Protein AF-A6RFY0-F1 (afdb_monomer)

Mean predicted aligned error: 12.6 Å

Secondary structure (DSSP, 8-state):
--SHHHHHHHHHHHHHHS------PPPHHHHHHHHHHHHHHHHHHHHHHHHHHHHHHHT--EE-TT--EE-HHHHHHHHHHHHHHTS-TT-HHHHHHH-

Sequence (99 aa):
MNVNKKIGRFKQWAGERMGSESKTALSDDFKALEVEMNLRHEGMEKLQKSMTTYVKALSKRNEGDDKEKTLPIAYMGSTMVNHGEDFENASEFGQCLIS

Nearest PDB structures (foldseek):
  9g2r-assembly1_A  TM=4.075E-01  e=3.829E-01  Homo sapiens
  2d4c-assembly2_C  TM=4.116E-01  e=4.186E+00  Homo sapiens

Foldseek 3Di:
DPPVVVVVVVVVCCDVVVDPPPPPDDPVVVVVVVVVVVVVVVVVVVVVVVVVVVVCVQPFFDQDPVRDGDRPVVVQLVVLQVVLVVDDPPDPSSVVSND

Radius of gyration: 37.4 Å; Cα contacts (8 Å, |Δi|>4): 41; chains: 1; bounding box: 74×24×98 Å

pLDDT: mean 86.0, std 14.55, range [53.47, 98.62]

Structure (mmCIF, N/CA/C/O backbone):
data_AF-A6RFY0-F1
#
_entry.id   AF-A6RFY0-F1
#
loop_
_atom_site.group_PDB
_atom_site.id
_atom_site.type_symbol
_atom_site.label_atom_id
_atom_site.label_alt_id
_atom_site.label_comp_id
_atom_site.label_asym_id
_atom_site.label_entity_id
_atom_site.label_seq_id
_atom_site.pdbx_PDB_ins_code
_atom_site.Cartn_x
_atom_site.Cartn_y
_atom_site.Cartn_z
_atom_site.occupancy
_atom_site.B_iso_or_equiv
_atom_site.auth_seq_id
_atom_site.auth_comp_id
_atom_site.auth_asym_id
_atom_site.auth_atom_id
_atom_site.pdbx_PDB_model_num
ATOM 1 N N . MET A 1 1 ? 48.406 9.617 -71.718 1.00 55.22 1 MET A N 1
ATOM 2 C CA . MET A 1 1 ? 47.599 8.505 -71.158 1.00 55.22 1 MET A CA 1
ATOM 3 C C . MET A 1 1 ? 48.210 7.942 -69.855 1.00 55.22 1 MET A C 1
ATOM 5 O O . MET A 1 1 ? 48.431 6.746 -69.755 1.00 55.22 1 MET A O 1
ATOM 9 N N . ASN A 1 2 ? 48.503 8.781 -68.842 1.00 59.09 2 ASN A N 1
ATOM 10 C CA . ASN A 1 2 ? 49.233 8.338 -67.628 1.00 59.09 2 ASN A CA 1
ATOM 11 C C . ASN A 1 2 ? 48.679 8.890 -66.290 1.00 59.09 2 ASN A C 1
ATOM 13 O O . ASN A 1 2 ? 49.088 8.451 -65.220 1.00 59.09 2 ASN A O 1
ATOM 17 N N . VAL A 1 3 ? 47.722 9.828 -66.334 1.00 59.69 3 VAL A N 1
ATOM 18 C CA . VAL A 1 3 ? 47.142 10.473 -65.136 1.00 59.69 3 VAL A CA 1
ATOM 19 C C . VAL A 1 3 ? 45.914 9.704 -64.623 1.00 59.69 3 VAL A C 1
ATOM 21 O O . VAL A 1 3 ? 45.820 9.428 -63.430 1.00 59.69 3 VAL A O 1
ATOM 24 N N . ASN A 1 4 ? 45.052 9.203 -65.522 1.00 59.50 4 ASN A N 1
ATOM 25 C CA . ASN A 1 4 ? 43.886 8.379 -65.154 1.00 59.50 4 ASN A CA 1
ATOM 26 C C . ASN A 1 4 ? 44.252 7.091 -64.401 1.00 59.50 4 ASN A C 1
ATOM 28 O O . ASN A 1 4 ? 43.520 6.664 -63.511 1.00 59.50 4 ASN A O 1
ATOM 32 N N . LYS A 1 5 ? 45.405 6.482 -64.709 1.00 63.31 5 LYS A N 1
ATOM 33 C CA . LYS A 1 5 ? 45.849 5.233 -64.068 1.00 63.31 5 LYS A CA 1
ATOM 34 C C . LYS A 1 5 ? 46.286 5.451 -62.613 1.00 63.31 5 LYS A C 1
ATOM 36 O O . LYS A 1 5 ? 46.103 4.566 -61.781 1.00 63.31 5 LYS A O 1
ATOM 41 N N . LYS A 1 6 ? 46.823 6.638 -62.293 1.00 64.69 6 LYS A N 1
ATOM 42 C CA . LYS A 1 6 ? 47.212 7.019 -60.924 1.00 64.69 6 LYS A CA 1
ATOM 43 C C . LYS A 1 6 ? 45.992 7.337 -60.055 1.00 64.69 6 LYS A C 1
ATOM 45 O O . LYS A 1 6 ? 45.940 6.884 -58.918 1.00 64.69 6 LYS A O 1
ATOM 50 N N . ILE A 1 7 ? 44.987 8.019 -60.611 1.00 71.38 7 ILE A N 1
ATOM 51 C CA . ILE A 1 7 ? 43.715 8.300 -59.920 1.00 71.38 7 ILE A CA 1
ATOM 52 C C . ILE A 1 7 ? 42.949 6.999 -59.636 1.00 71.38 7 ILE A C 1
ATOM 54 O O . ILE A 1 7 ? 42.449 6.812 -58.530 1.00 71.38 7 ILE A O 1
ATOM 58 N N . GLY A 1 8 ? 42.921 6.062 -60.590 1.00 72.00 8 GLY A N 1
ATOM 59 C CA . GLY A 1 8 ? 42.305 4.745 -60.392 1.00 72.00 8 GLY A CA 1
ATOM 60 C C . GLY A 1 8 ? 42.957 3.938 -59.265 1.00 72.00 8 GLY A C 1
ATOM 61 O O . GLY A 1 8 ? 42.253 3.382 -58.429 1.00 72.00 8 GLY A O 1
ATOM 62 N N . ARG A 1 9 ? 44.295 3.945 -59.179 1.00 74.62 9 ARG A N 1
ATOM 63 C CA . ARG A 1 9 ? 45.031 3.284 -58.087 1.00 74.62 9 ARG A CA 1
ATOM 64 C C . ARG A 1 9 ? 44.817 3.945 -56.729 1.00 74.62 9 ARG A C 1
ATOM 66 O O . ARG A 1 9 ? 44.749 3.240 -55.734 1.00 74.62 9 ARG A O 1
ATOM 73 N N . PHE A 1 10 ? 44.684 5.270 -56.678 1.00 70.00 10 PHE A N 1
ATOM 74 C CA . PHE A 1 10 ? 44.358 5.971 -55.434 1.00 70.00 10 PHE A CA 1
ATOM 75 C C . PHE A 1 10 ? 42.925 5.679 -54.976 1.00 70.00 10 PHE A C 1
ATOM 77 O O . PHE A 1 10 ? 42.695 5.456 -53.795 1.00 70.00 10 PHE A O 1
ATOM 84 N N . LYS A 1 11 ? 41.970 5.598 -55.913 1.00 70.81 11 LYS A N 1
ATOM 85 C CA . LYS A 1 11 ? 40.586 5.196 -55.626 1.00 70.81 11 LYS A CA 1
ATOM 86 C C . LYS A 1 11 ? 40.502 3.746 -55.136 1.00 70.81 11 LYS A C 1
ATOM 88 O O . LYS A 1 11 ? 39.759 3.468 -54.204 1.00 70.81 11 LYS A O 1
ATOM 93 N N . GLN A 1 12 ? 41.289 2.850 -55.730 1.00 72.69 12 GLN A N 1
ATOM 94 C CA . GLN A 1 12 ? 41.402 1.461 -55.291 1.00 72.69 12 GLN A CA 1
ATOM 95 C C . GLN A 1 12 ? 42.056 1.363 -53.904 1.00 72.69 12 GLN A C 1
ATOM 97 O O . GLN A 1 12 ? 41.496 0.733 -53.022 1.00 72.69 12 GLN A O 1
ATOM 102 N N . TRP A 1 13 ? 43.159 2.079 -53.661 1.00 71.56 13 TRP A N 1
ATOM 103 C CA . TRP A 1 13 ? 43.802 2.141 -52.344 1.00 71.56 13 TRP A CA 1
ATOM 104 C C . TRP A 1 13 ? 42.885 2.738 -51.268 1.00 71.56 13 TRP A C 1
ATOM 106 O O . TRP A 1 13 ? 42.856 2.243 -50.147 1.00 71.56 13 TRP A O 1
ATOM 116 N N . ALA A 1 14 ? 42.104 3.768 -51.604 1.00 66.62 14 ALA A N 1
ATOM 117 C CA . ALA A 1 14 ? 41.114 4.343 -50.701 1.00 66.62 14 ALA A CA 1
ATOM 118 C C . ALA A 1 14 ? 39.983 3.349 -50.394 1.00 66.62 14 ALA A C 1
ATOM 120 O O . ALA A 1 14 ? 39.604 3.234 -49.238 1.00 66.62 14 ALA A O 1
ATOM 121 N N . GLY A 1 15 ? 39.490 2.600 -51.386 1.00 64.75 15 GLY A N 1
ATOM 122 C CA . GLY A 1 15 ? 38.455 1.577 -51.184 1.00 64.75 15 GLY A CA 1
ATOM 123 C C . GLY A 1 15 ? 38.944 0.299 -50.487 1.00 64.75 15 GLY A C 1
ATOM 124 O O . GLY A 1 15 ? 38.164 -0.355 -49.809 1.00 64.75 15 GLY A O 1
ATOM 125 N N . GLU A 1 16 ? 40.224 -0.053 -50.623 1.00 65.00 16 GLU A N 1
ATOM 126 C CA . GLU A 1 16 ? 40.822 -1.236 -49.985 1.00 65.00 16 GLU A CA 1
ATOM 127 C C . GLU A 1 16 ? 41.344 -0.939 -48.569 1.00 65.00 16 GLU A C 1
ATOM 129 O O . GLU A 1 16 ? 41.298 -1.808 -47.702 1.00 65.00 16 GLU A O 1
ATOM 134 N N . ARG A 1 17 ? 41.819 0.289 -48.300 1.00 62.28 17 ARG A N 1
ATOM 135 C CA . ARG A 1 17 ? 42.283 0.717 -46.966 1.00 62.28 17 ARG A CA 1
ATOM 136 C C . ARG A 1 17 ? 41.146 1.223 -46.083 1.00 62.28 17 ARG A C 1
ATOM 138 O O . ARG A 1 17 ? 41.195 1.047 -44.871 1.00 62.28 17 ARG A O 1
ATOM 145 N N . MET A 1 18 ? 40.119 1.820 -46.684 1.00 56.47 18 MET A N 1
ATOM 146 C CA . MET A 1 18 ? 38.816 2.047 -46.060 1.00 56.47 18 MET A CA 1
ATOM 147 C C . MET A 1 18 ? 37.982 0.792 -46.317 1.00 56.47 18 MET A C 1
ATOM 149 O O . MET A 1 18 ? 36.999 0.820 -47.053 1.00 56.47 18 MET A O 1
ATOM 153 N N . GLY A 1 19 ? 38.491 -0.334 -45.809 1.00 53.47 19 GLY A N 1
ATOM 154 C CA . GLY A 1 19 ? 37.929 -1.647 -46.052 1.00 53.47 19 GLY A CA 1
ATOM 155 C C . GLY A 1 19 ? 36.429 -1.626 -45.813 1.00 53.47 19 GLY A C 1
ATOM 156 O O . GLY A 1 19 ? 35.930 -0.967 -44.897 1.00 53.47 19 GLY A O 1
ATOM 157 N N . SER A 1 20 ? 35.707 -2.363 -46.646 1.00 56.16 20 SER A N 1
ATOM 158 C CA . SER A 1 20 ? 34.329 -2.748 -46.389 1.00 56.16 20 SER A CA 1
ATOM 159 C C . SER A 1 20 ? 34.279 -3.700 -45.187 1.00 56.16 20 SER A C 1
ATOM 161 O O . SER A 1 20 ? 33.813 -4.832 -45.308 1.00 56.16 20 SER A O 1
ATOM 163 N N . GLU A 1 21 ? 34.797 -3.280 -44.033 1.00 54.94 21 GLU A N 1
ATOM 164 C CA . GLU A 1 21 ? 34.418 -3.870 -42.766 1.00 54.94 21 GLU A CA 1
ATOM 165 C C . GLU A 1 21 ? 32.927 -3.594 -42.642 1.00 54.94 21 GLU A C 1
ATOM 167 O O . GLU A 1 21 ? 32.478 -2.515 -42.246 1.00 54.94 21 GLU A O 1
ATOM 172 N N . SER A 1 22 ? 32.141 -4.579 -43.075 1.00 54.56 22 SER A N 1
ATOM 173 C CA . SER A 1 22 ? 30.789 -4.762 -42.596 1.00 54.56 22 SER A CA 1
ATOM 174 C C . SER A 1 22 ? 30.903 -4.689 -41.085 1.00 54.56 22 SER A C 1
ATOM 176 O O . SER A 1 22 ? 31.433 -5.616 -40.470 1.00 54.56 22 SER A O 1
ATOM 178 N N . LYS A 1 23 ? 30.520 -3.543 -40.511 1.00 58.25 23 LYS A N 1
ATOM 179 C CA . LYS A 1 23 ? 30.508 -3.345 -39.066 1.00 58.25 23 LYS A CA 1
ATOM 180 C C . LYS A 1 23 ? 29.904 -4.602 -38.466 1.00 58.25 23 LYS A C 1
ATOM 182 O O . LYS A 1 23 ? 28.800 -4.975 -38.862 1.00 58.25 23 LYS A O 1
ATOM 187 N N . THR A 1 24 ? 30.638 -5.269 -37.585 1.00 61.34 24 THR A N 1
ATOM 188 C CA . THR A 1 24 ? 30.151 -6.436 -36.857 1.00 61.34 24 THR A CA 1
ATOM 189 C C . THR A 1 24 ? 28.938 -5.968 -36.062 1.00 61.34 24 THR A C 1
ATOM 191 O O . THR A 1 24 ? 29.063 -5.319 -35.027 1.00 61.34 24 THR A O 1
ATOM 194 N N . ALA A 1 25 ? 27.753 -6.165 -36.630 1.00 65.75 25 ALA A N 1
ATOM 195 C CA . ALA A 1 25 ? 26.504 -5.769 -36.019 1.00 65.75 25 ALA A CA 1
ATOM 196 C C . ALA A 1 25 ? 26.064 -6.902 -35.098 1.00 65.75 25 ALA A C 1
ATOM 198 O O . ALA A 1 25 ? 26.146 -8.076 -35.459 1.00 65.75 25 ALA A O 1
ATOM 199 N N . LEU A 1 26 ? 25.598 -6.541 -33.907 1.00 72.75 26 LEU A N 1
ATOM 200 C CA . LEU A 1 26 ? 24.903 -7.477 -33.033 1.00 72.75 26 LEU A CA 1
ATOM 201 C C . LEU A 1 26 ? 23.688 -8.037 -33.783 1.00 72.75 26 LEU A C 1
ATOM 203 O O . LEU A 1 26 ? 23.046 -7.298 -34.544 1.00 72.75 26 LEU A O 1
ATOM 207 N N . SER A 1 27 ? 23.389 -9.323 -33.579 1.00 85.19 27 SER A N 1
ATOM 208 C CA . SER A 1 27 ? 22.181 -9.925 -34.143 1.00 85.19 27 SER A CA 1
ATOM 209 C C . SER A 1 27 ? 20.953 -9.159 -33.657 1.00 85.19 27 SER A C 1
ATOM 211 O O . SER A 1 27 ? 20.955 -8.573 -32.570 1.00 85.19 27 SER A O 1
ATOM 213 N N . ASP A 1 28 ? 19.894 -9.147 -34.459 1.00 88.25 28 ASP A N 1
ATOM 214 C CA . ASP A 1 28 ? 18.661 -8.471 -34.058 1.00 88.25 28 ASP A CA 1
ATOM 215 C C . ASP A 1 28 ? 18.057 -9.103 -32.794 1.00 88.25 28 ASP A C 1
ATOM 217 O O . ASP A 1 28 ? 17.525 -8.380 -31.954 1.00 88.25 28 ASP A O 1
ATOM 221 N N . ASP A 1 29 ? 18.279 -10.404 -32.580 1.00 87.00 29 ASP A N 1
ATOM 222 C CA . ASP A 1 29 ? 17.936 -11.103 -31.335 1.00 87.00 29 ASP A CA 1
ATOM 223 C C . ASP A 1 29 ? 18.657 -10.512 -30.118 1.00 87.00 29 ASP A C 1
ATOM 225 O O . ASP A 1 29 ? 18.044 -10.295 -29.073 1.00 87.00 29 ASP A O 1
ATOM 229 N N . PHE A 1 30 ? 19.953 -10.204 -30.236 1.00 92.31 30 PHE A N 1
ATOM 230 C CA . PHE A 1 30 ? 20.701 -9.599 -29.135 1.00 92.31 30 PHE A CA 1
ATOM 231 C C . PHE A 1 30 ? 20.190 -8.189 -28.825 1.00 92.31 30 PHE A C 1
ATOM 233 O O . PHE A 1 30 ? 20.029 -7.839 -27.659 1.00 92.31 30 PHE A O 1
ATOM 240 N N . LYS A 1 31 ? 19.881 -7.390 -29.854 1.00 92.38 31 LYS A N 1
ATOM 241 C CA . LYS A 1 31 ? 19.298 -6.052 -29.660 1.00 92.38 31 LYS A CA 1
ATOM 242 C C . LYS A 1 31 ? 17.923 -6.131 -28.997 1.00 92.38 31 LYS A C 1
ATOM 244 O O . LYS A 1 31 ? 17.618 -5.317 -28.131 1.00 92.38 31 LYS A O 1
ATOM 249 N N . ALA A 1 32 ? 17.100 -7.107 -29.380 1.00 93.75 32 ALA A N 1
ATOM 250 C CA . ALA A 1 32 ? 15.799 -7.330 -28.757 1.00 93.75 32 ALA A CA 1
ATOM 251 C C . ALA A 1 32 ? 15.949 -7.687 -27.270 1.00 93.75 32 ALA A C 1
ATOM 253 O O . ALA A 1 32 ? 15.276 -7.093 -26.428 1.00 93.75 32 ALA A O 1
ATOM 254 N N . LEU A 1 33 ? 16.888 -8.581 -26.941 1.00 96.38 33 LEU A N 1
ATOM 255 C CA . LEU A 1 33 ? 17.210 -8.935 -25.558 1.00 96.38 33 LEU A CA 1
ATOM 256 C C . LEU A 1 33 ? 17.738 -7.740 -24.757 1.00 96.38 33 LEU A C 1
ATOM 258 O O . LEU A 1 33 ? 17.351 -7.558 -23.605 1.00 96.38 33 LEU A O 1
ATOM 262 N N . GLU A 1 34 ? 18.588 -6.904 -25.353 1.00 95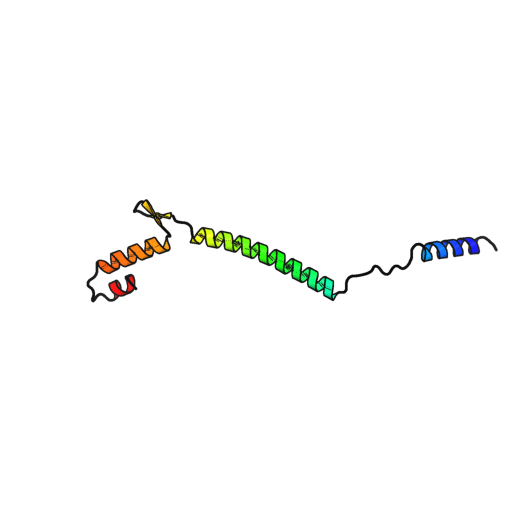.56 34 GLU A N 1
ATOM 263 C CA . GLU A 1 34 ? 19.102 -5.689 -24.716 1.00 95.56 34 GLU A CA 1
ATOM 264 C C . GLU A 1 34 ? 17.968 -4.707 -24.380 1.00 95.56 34 GLU A C 1
ATOM 266 O O . GLU A 1 34 ? 17.884 -4.206 -23.257 1.00 95.56 34 GLU A O 1
ATOM 271 N N . VAL A 1 35 ? 17.039 -4.486 -25.317 1.00 96.88 35 VAL A N 1
ATOM 272 C CA . VAL A 1 35 ? 15.846 -3.654 -25.092 1.00 96.88 35 VAL A CA 1
ATOM 273 C C . VAL A 1 35 ? 14.980 -4.222 -23.966 1.00 96.88 35 VAL A C 1
ATOM 275 O O . VAL A 1 35 ? 14.546 -3.482 -23.082 1.00 96.88 35 VAL A O 1
ATOM 278 N N . GLU A 1 36 ? 14.749 -5.533 -23.963 1.00 97.62 36 GLU A N 1
ATOM 279 C CA . GLU A 1 36 ? 13.941 -6.198 -22.942 1.00 97.62 36 GLU A CA 1
ATOM 280 C C . GLU A 1 36 ? 14.594 -6.129 -21.552 1.00 97.62 36 GLU A C 1
ATOM 282 O O . GLU A 1 36 ? 13.916 -5.897 -20.548 1.00 97.62 36 GLU A O 1
ATOM 287 N N . MET A 1 37 ? 15.919 -6.286 -21.484 1.00 98.19 37 MET A N 1
ATOM 288 C CA . MET A 1 37 ? 16.697 -6.146 -20.253 1.00 98.19 37 MET A CA 1
ATOM 289 C C . MET A 1 37 ? 16.608 -4.733 -19.683 1.00 98.19 37 MET A C 1
ATOM 291 O O . MET A 1 37 ? 16.367 -4.579 -18.483 1.00 98.19 37 MET A O 1
ATOM 295 N N . ASN A 1 38 ? 16.733 -3.711 -20.531 1.00 97.94 38 ASN A N 1
ATOM 296 C CA . ASN A 1 38 ? 16.583 -2.318 -20.116 1.00 97.94 38 ASN A CA 1
ATOM 297 C C . ASN A 1 38 ? 15.167 -2.045 -19.592 1.00 97.94 38 ASN A C 1
ATOM 299 O O . ASN A 1 38 ? 15.008 -1.496 -18.501 1.00 97.94 38 ASN A O 1
ATOM 303 N N . LEU A 1 39 ? 14.135 -2.525 -20.297 1.00 98.38 39 LEU A N 1
ATOM 304 C CA . LEU A 1 39 ? 12.744 -2.401 -19.858 1.00 98.38 39 LEU A CA 1
ATOM 305 C C . LEU A 1 39 ? 12.514 -3.056 -18.487 1.00 98.38 39 LEU A C 1
ATOM 307 O O . LEU A 1 39 ? 11.878 -2.464 -17.611 1.00 98.38 39 LEU A O 1
ATOM 311 N N . ARG A 1 40 ? 13.042 -4.271 -18.280 1.00 98.44 40 ARG A N 1
ATOM 312 C CA . ARG A 1 40 ? 12.954 -4.960 -16.985 1.00 98.44 40 ARG A CA 1
ATOM 313 C C . ARG A 1 40 ? 13.657 -4.192 -15.883 1.00 98.44 40 ARG A C 1
ATOM 315 O O . ARG A 1 40 ? 13.098 -4.070 -14.797 1.00 98.44 40 ARG A O 1
ATOM 322 N N . HIS A 1 41 ? 14.859 -3.692 -16.148 1.00 98.44 41 HIS A N 1
ATOM 323 C CA . HIS A 1 41 ? 15.633 -2.955 -15.162 1.00 98.44 41 HIS A CA 1
ATOM 324 C C . HIS A 1 41 ? 14.892 -1.691 -14.710 1.00 98.44 41 HIS A C 1
ATOM 326 O O . HIS A 1 41 ? 14.636 -1.517 -13.518 1.00 98.44 41 HIS A O 1
ATOM 332 N N . GLU A 1 42 ? 14.439 -0.870 -15.658 1.00 98.38 42 GLU A N 1
ATOM 333 C CA . GLU A 1 42 ? 13.680 0.345 -15.354 1.00 98.38 42 GLU A CA 1
ATOM 334 C C . GLU A 1 42 ? 12.358 0.051 -14.633 1.00 98.38 42 GLU A C 1
ATOM 336 O O . GLU A 1 42 ? 11.979 0.758 -13.693 1.00 98.38 42 GLU A O 1
ATOM 341 N N . GLY A 1 43 ? 11.641 -0.992 -15.063 1.00 98.56 43 GLY A N 1
ATOM 342 C CA . GLY A 1 43 ? 10.405 -1.431 -14.421 1.00 98.56 43 GLY A CA 1
ATOM 343 C C . GLY A 1 43 ? 10.637 -1.870 -12.975 1.00 98.56 43 GLY A C 1
ATOM 344 O O . GLY A 1 43 ? 9.926 -1.429 -12.072 1.00 98.56 43 GLY A O 1
ATOM 345 N N . MET A 1 44 ? 11.672 -2.678 -12.740 1.00 98.62 44 MET A N 1
ATOM 346 C CA . MET A 1 44 ? 12.059 -3.153 -11.410 1.00 98.62 44 MET A CA 1
ATOM 347 C C . MET A 1 44 ? 12.435 -2.003 -10.475 1.00 98.62 44 MET A C 1
ATOM 349 O O . MET A 1 44 ? 11.989 -1.987 -9.329 1.00 98.62 44 MET A O 1
ATOM 353 N N . GLU A 1 45 ? 13.192 -1.009 -10.948 1.00 98.56 45 GLU A N 1
ATOM 354 C CA . GLU A 1 45 ? 13.513 0.161 -10.127 1.00 98.56 45 GLU A CA 1
ATOM 355 C C . GLU A 1 45 ? 12.264 0.938 -9.706 1.00 98.56 45 GLU A C 1
ATOM 357 O O . GLU A 1 45 ? 12.141 1.348 -8.549 1.00 98.56 45 GLU A O 1
ATOM 362 N N . LYS A 1 46 ? 11.326 1.153 -10.636 1.00 98.50 46 LYS A N 1
ATOM 363 C CA . LYS A 1 46 ? 10.069 1.858 -10.346 1.00 98.50 46 LYS A CA 1
ATOM 364 C C . LYS A 1 46 ? 9.238 1.085 -9.323 1.00 98.50 46 LYS A C 1
ATOM 366 O O . LYS A 1 46 ? 8.775 1.691 -8.357 1.00 98.50 46 LYS A O 1
ATOM 371 N N . LEU A 1 47 ? 9.123 -0.236 -9.487 1.00 98.62 47 LEU A N 1
ATOM 372 C CA . LEU A 1 47 ? 8.422 -1.114 -8.546 1.00 98.62 47 LEU A CA 1
ATOM 373 C C . LEU A 1 47 ? 9.059 -1.092 -7.155 1.0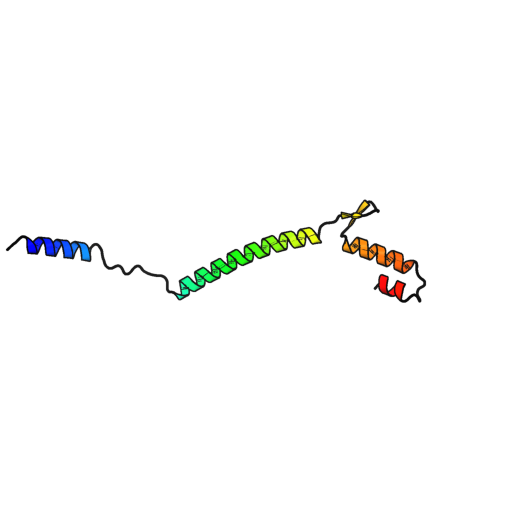0 98.62 47 LEU A C 1
ATOM 375 O O . LEU A 1 47 ? 8.353 -0.975 -6.154 1.00 98.62 47 LEU A O 1
ATOM 379 N N . GLN A 1 48 ? 10.388 -1.162 -7.076 1.00 98.50 48 GLN A N 1
ATOM 380 C CA . GLN A 1 48 ? 11.110 -1.118 -5.805 1.00 98.50 48 GLN A CA 1
ATOM 381 C C . GLN A 1 48 ? 10.860 0.211 -5.078 1.00 98.50 48 GLN A C 1
ATOM 383 O O . GLN A 1 48 ? 10.554 0.214 -3.878 1.00 98.50 48 GLN A O 1
ATOM 388 N N . LYS A 1 49 ? 10.926 1.335 -5.803 1.00 98.38 49 LYS A N 1
ATOM 389 C CA . LYS A 1 49 ? 10.677 2.677 -5.257 1.00 98.38 49 LYS A CA 1
ATOM 390 C C . LYS A 1 49 ? 9.243 2.805 -4.737 1.00 98.38 49 LYS A C 1
ATOM 392 O O . LYS A 1 49 ? 9.044 3.242 -3.600 1.00 98.38 49 LYS A O 1
ATOM 397 N N . SER A 1 50 ? 8.243 2.388 -5.518 1.00 98.31 50 SER A N 1
ATOM 398 C CA . SER A 1 50 ? 6.838 2.444 -5.090 1.00 98.31 50 SER A CA 1
ATOM 399 C C . SER A 1 50 ? 6.548 1.508 -3.918 1.00 98.31 50 SER A C 1
ATOM 401 O O . SER A 1 50 ? 5.882 1.917 -2.968 1.00 98.31 50 SER A O 1
ATOM 403 N N . MET A 1 51 ? 7.093 0.287 -3.932 1.00 98.44 51 MET A N 1
ATOM 404 C CA . MET A 1 51 ? 6.924 -0.684 -2.847 1.00 98.44 51 MET A CA 1
ATOM 405 C C . MET A 1 51 ? 7.534 -0.168 -1.541 1.00 98.44 51 MET A C 1
ATOM 407 O O . MET A 1 51 ? 6.914 -0.261 -0.487 1.00 98.44 51 MET A O 1
ATOM 411 N N . THR A 1 52 ? 8.718 0.445 -1.603 1.00 98.19 52 THR A N 1
ATOM 412 C CA . THR A 1 52 ? 9.360 1.043 -0.423 1.00 98.19 52 THR A CA 1
ATOM 413 C C . THR A 1 52 ? 8.474 2.117 0.209 1.00 98.19 52 THR A C 1
ATOM 415 O O . THR A 1 5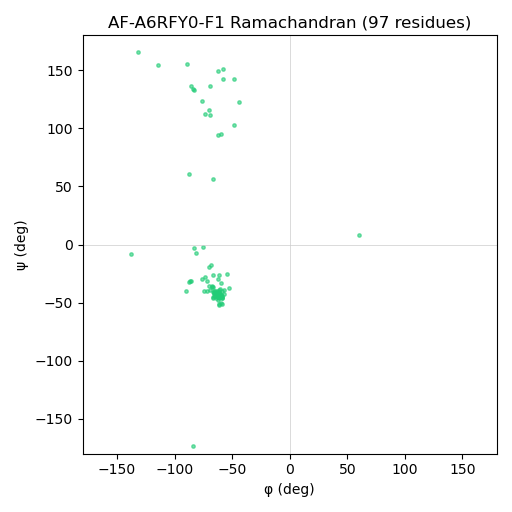2 ? 8.320 2.155 1.429 1.00 98.19 52 THR A O 1
ATOM 418 N N . THR A 1 53 ? 7.871 2.984 -0.608 1.00 98.06 53 THR A N 1
ATOM 419 C CA . THR A 1 53 ? 6.935 4.014 -0.132 1.00 98.06 53 THR A CA 1
ATOM 420 C C . THR A 1 53 ? 5.678 3.393 0.474 1.00 98.06 53 THR A C 1
ATOM 422 O O . THR A 1 53 ? 5.263 3.801 1.557 1.00 98.06 53 THR A O 1
ATOM 425 N N . TYR A 1 54 ? 5.109 2.380 -0.181 1.00 97.75 54 TYR A N 1
ATOM 426 C CA . TYR A 1 54 ? 3.936 1.657 0.305 1.00 97.75 54 TYR A CA 1
ATOM 427 C C . TYR A 1 54 ? 4.184 0.995 1.666 1.00 97.75 54 TYR A C 1
ATOM 429 O O . TYR A 1 54 ? 3.438 1.236 2.613 1.00 97.75 54 TYR A O 1
ATOM 437 N N . VAL A 1 55 ? 5.277 0.238 1.801 1.00 96.81 55 VAL A N 1
ATOM 438 C CA . VAL A 1 55 ? 5.644 -0.427 3.060 1.00 96.81 55 VAL A CA 1
ATOM 439 C C . VAL A 1 55 ? 5.867 0.596 4.169 1.00 96.81 55 VAL A C 1
ATOM 441 O O . VAL A 1 55 ? 5.333 0.418 5.257 1.00 96.81 55 VAL A O 1
ATOM 444 N N . LYS A 1 56 ? 6.578 1.701 3.895 1.00 95.88 56 LYS A N 1
ATOM 445 C CA . LYS A 1 56 ? 6.767 2.784 4.875 1.00 95.88 56 LYS A CA 1
ATOM 446 C C . LYS A 1 56 ? 5.445 3.388 5.344 1.00 95.88 56 LYS A C 1
ATOM 448 O O . L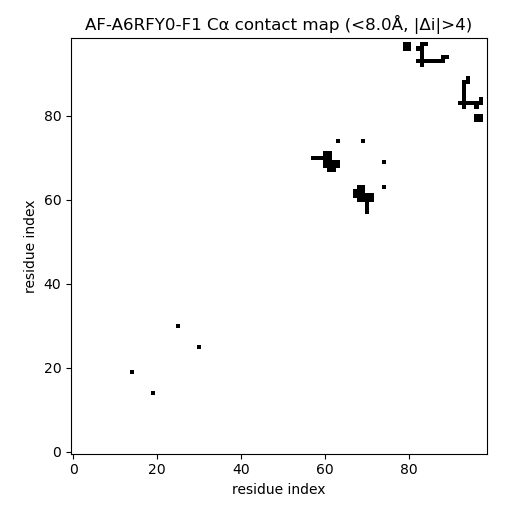YS A 1 56 ? 5.320 3.705 6.523 1.00 95.88 56 LYS A O 1
ATOM 453 N N . ALA A 1 57 ? 4.488 3.577 4.435 1.00 94.44 57 ALA A N 1
ATOM 454 C CA . ALA A 1 57 ? 3.173 4.105 4.777 1.00 94.44 57 ALA A CA 1
ATOM 455 C C . ALA A 1 57 ? 2.389 3.128 5.666 1.00 94.44 57 ALA A C 1
ATOM 457 O O . ALA A 1 57 ? 1.847 3.549 6.685 1.00 94.44 57 ALA A O 1
ATOM 458 N N . LEU A 1 58 ? 2.391 1.832 5.333 1.00 93.62 58 LEU A N 1
ATOM 459 C CA . LEU A 1 58 ? 1.720 0.799 6.128 1.00 93.62 58 LEU A CA 1
ATOM 460 C C . LEU A 1 58 ? 2.369 0.562 7.493 1.00 93.62 58 LEU A C 1
ATOM 462 O O . LEU A 1 58 ? 1.671 0.302 8.467 1.00 93.62 58 LEU A O 1
ATOM 466 N N . SER A 1 59 ? 3.697 0.646 7.578 1.00 92.62 59 SER A N 1
ATOM 467 C CA . SER A 1 59 ? 4.437 0.411 8.819 1.00 92.62 59 SER A CA 1
ATOM 468 C C . SER A 1 59 ? 4.495 1.638 9.7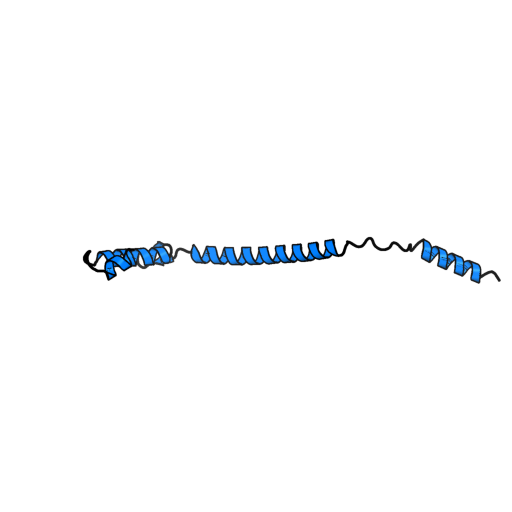30 1.00 92.62 59 SER A C 1
ATOM 470 O O . SER A 1 59 ? 5.106 1.583 10.800 1.00 92.62 59 SER A O 1
ATOM 472 N N . LYS A 1 60 ? 3.944 2.780 9.301 1.00 94.31 60 LYS A N 1
ATOM 473 C CA . LYS A 1 60 ? 3.990 4.012 10.083 1.00 94.31 60 LYS A CA 1
ATOM 474 C C . LYS A 1 60 ? 3.092 3.869 11.310 1.00 94.31 60 LYS A C 1
ATOM 476 O O . LYS A 1 60 ? 1.875 3.769 11.197 1.00 94.31 60 LYS A O 1
ATOM 481 N N . ARG A 1 61 ? 3.714 3.903 12.489 1.00 90.25 61 ARG A N 1
ATOM 482 C CA . ARG A 1 61 ? 3.010 3.985 13.771 1.00 90.25 61 ARG A CA 1
ATOM 483 C C . ARG A 1 61 ? 2.663 5.443 14.065 1.00 90.25 61 ARG A C 1
ATOM 485 O O . ARG A 1 61 ? 3.532 6.307 13.932 1.00 90.25 61 ARG A O 1
ATOM 492 N N . ASN A 1 62 ? 1.426 5.694 14.471 1.00 85.69 62 ASN A N 1
ATOM 493 C CA . ASN A 1 62 ? 0.948 7.010 14.891 1.00 85.69 62 ASN A CA 1
ATOM 494 C C . ASN A 1 62 ? 0.588 6.961 16.379 1.00 85.69 62 ASN A C 1
ATOM 496 O O . ASN A 1 62 ? 0.308 5.887 16.906 1.00 85.69 62 ASN A O 1
ATOM 500 N N . GLU A 1 63 ? 0.641 8.109 17.049 1.00 82.62 63 GLU A N 1
ATOM 501 C CA . GLU A 1 63 ? 0.139 8.238 18.420 1.00 82.62 63 GLU A CA 1
ATOM 502 C C . GLU A 1 63 ? -1.390 8.305 18.365 1.00 82.62 63 GLU A C 1
ATOM 504 O O . GLU A 1 63 ? -1.937 9.128 17.626 1.00 82.62 63 GLU A O 1
ATOM 509 N N . GLY A 1 64 ? -2.052 7.397 19.083 1.00 73.19 64 GLY A N 1
ATOM 510 C CA . GLY A 1 64 ? -3.490 7.457 19.343 1.00 73.19 64 GLY A CA 1
ATOM 511 C C . GLY A 1 64 ? -3.811 8.364 20.534 1.00 73.19 64 GLY A C 1
ATOM 512 O O . GLY A 1 64 ? -2.926 9.019 21.094 1.00 73.19 64 GLY A O 1
ATOM 513 N N . ASP A 1 65 ? -5.078 8.388 20.950 1.00 78.00 65 ASP A N 1
ATOM 514 C CA . ASP A 1 65 ? -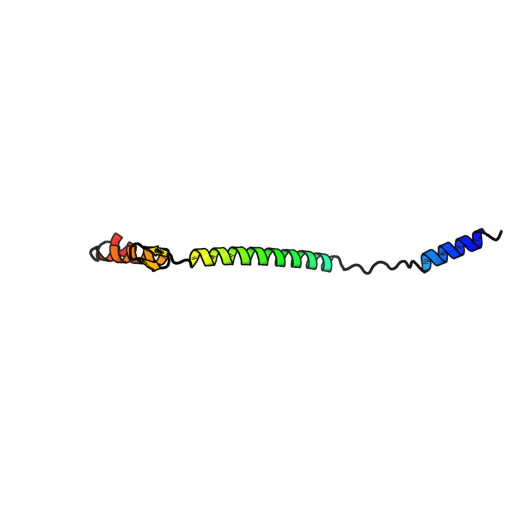5.533 9.172 22.113 1.00 78.00 65 ASP A CA 1
ATOM 515 C C . ASP A 1 65 ? -4.863 8.729 23.430 1.00 78.00 65 ASP A C 1
ATOM 517 O O . ASP A 1 65 ? -4.657 9.522 24.351 1.00 78.00 65 ASP A O 1
ATOM 521 N N . ASP A 1 66 ? -4.450 7.466 23.485 1.00 76.62 66 ASP A N 1
ATOM 522 C CA . ASP A 1 66 ? -3.683 6.809 24.544 1.00 76.62 66 ASP A CA 1
ATOM 523 C C . ASP A 1 66 ? -2.187 7.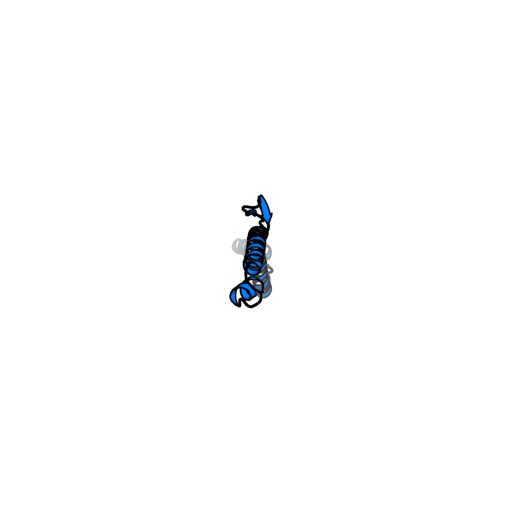183 24.551 1.00 76.62 66 ASP A C 1
ATOM 525 O O . ASP A 1 66 ? -1.445 6.766 25.442 1.00 76.62 66 ASP A O 1
ATOM 529 N N . LYS A 1 67 ? -1.735 8.016 23.599 1.00 79.81 67 LYS A N 1
ATOM 530 C CA . LYS A 1 67 ? -0.340 8.468 23.410 1.00 79.81 67 LYS A CA 1
ATOM 531 C C . LYS A 1 67 ? 0.662 7.340 23.157 1.00 79.81 67 LYS A C 1
ATOM 533 O O . LYS A 1 67 ? 1.870 7.587 23.106 1.00 79.81 67 LYS A O 1
ATOM 538 N N . GLU A 1 68 ? 0.193 6.112 22.959 1.00 84.94 68 GLU A N 1
ATOM 539 C CA . GLU A 1 68 ? 1.039 5.009 22.544 1.00 84.94 68 GLU A CA 1
ATOM 540 C C . GLU A 1 68 ? 1.187 5.033 21.022 1.00 84.94 68 GLU A C 1
ATOM 542 O O . GLU A 1 68 ? 0.225 5.188 20.270 1.00 84.94 68 GLU A O 1
ATOM 547 N N . LYS A 1 69 ? 2.420 4.876 20.530 1.00 88.00 69 LYS A N 1
ATOM 548 C CA . LYS A 1 69 ? 2.642 4.713 19.092 1.00 88.00 69 LYS A CA 1
ATOM 549 C C . LYS A 1 69 ? 2.200 3.324 18.693 1.00 88.00 69 LYS A C 1
ATOM 551 O O . LYS A 1 69 ? 2.899 2.369 19.000 1.00 88.00 69 LYS A O 1
ATOM 556 N N . THR A 1 70 ? 1.146 3.173 17.914 1.00 91.50 70 THR A N 1
ATOM 557 C CA . THR A 1 70 ? 0.706 1.859 17.420 1.00 91.50 70 THR A CA 1
ATOM 558 C C . THR A 1 70 ? 0.445 1.924 15.918 1.00 91.50 70 THR A C 1
ATOM 560 O O . THR A 1 70 ? 0.441 3.001 15.315 1.00 91.50 70 THR A O 1
ATOM 563 N N . LEU A 1 71 ? 0.333 0.767 15.261 1.00 94.25 71 LEU A N 1
AT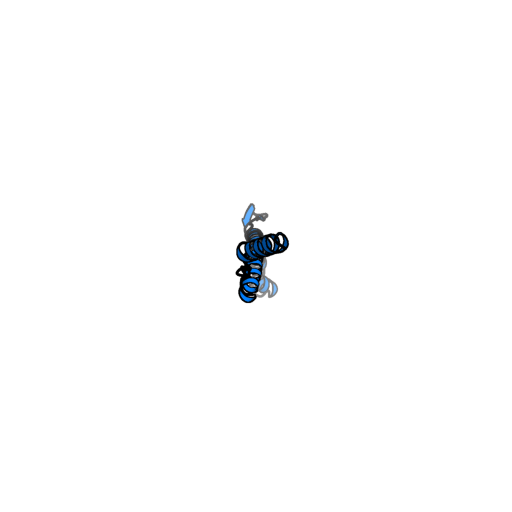OM 564 C CA . LEU A 1 71 ? -0.132 0.759 13.875 1.00 94.25 71 LEU A CA 1
ATOM 565 C C . LEU A 1 71 ? -1.613 1.158 13.872 1.00 94.25 71 LEU A C 1
ATOM 567 O O . LEU A 1 71 ? -2.359 0.600 14.673 1.00 94.25 71 LEU A O 1
ATOM 571 N N . PRO A 1 72 ? -2.073 2.030 12.959 1.00 91.88 72 PRO A N 1
ATOM 572 C CA . PRO A 1 72 ? -3.477 2.447 12.920 1.00 91.88 72 PRO A CA 1
ATOM 573 C C . PRO A 1 72 ? -4.472 1.278 12.880 1.00 91.88 72 PRO A C 1
ATOM 575 O O . PRO A 1 72 ? -5.501 1.322 13.545 1.00 91.88 72 PRO A O 1
ATOM 578 N N . ILE A 1 73 ? -4.136 0.203 12.157 1.00 92.94 73 ILE A N 1
ATOM 579 C CA . ILE A 1 73 ? -4.958 -1.014 12.106 1.00 92.94 73 ILE A CA 1
ATOM 580 C C . ILE A 1 73 ? -5.011 -1.750 13.451 1.00 92.94 73 ILE A C 1
ATOM 582 O O . ILE A 1 73 ? -6.057 -2.264 13.826 1.00 92.94 73 ILE A O 1
ATOM 586 N N . ALA A 1 74 ? -3.905 -1.765 14.200 1.00 92.75 74 ALA A N 1
ATOM 587 C CA . ALA A 1 74 ? -3.856 -2.374 15.525 1.00 92.75 74 ALA A CA 1
ATOM 588 C C . ALA A 1 74 ? -4.629 -1.534 16.548 1.00 92.75 74 ALA A C 1
ATOM 590 O O . ALA A 1 74 ? -5.353 -2.096 17.362 1.00 92.75 74 ALA A O 1
ATOM 591 N N . TYR A 1 75 ? -4.525 -0.202 16.469 1.00 92.69 75 TYR A N 1
ATOM 592 C CA . TYR A 1 75 ? -5.322 0.708 17.293 1.00 92.69 75 TYR A CA 1
ATOM 593 C C . TYR A 1 75 ? -6.820 0.494 17.070 1.00 92.69 75 TYR A C 1
ATOM 595 O O . TYR A 1 75 ? -7.557 0.259 18.019 1.00 92.69 75 TYR A O 1
ATOM 603 N N . MET A 1 76 ? -7.258 0.492 15.806 1.00 92.75 76 MET A N 1
ATOM 604 C CA . MET A 1 76 ? -8.656 0.243 15.457 1.00 92.75 76 MET A CA 1
ATOM 605 C C . MET A 1 76 ? -9.132 -1.128 15.952 1.00 92.75 76 MET A C 1
ATOM 607 O O . MET A 1 76 ? -10.193 -1.205 16.561 1.00 92.75 76 MET A O 1
ATOM 611 N N . GLY A 1 77 ? -8.343 -2.186 15.738 1.00 94.38 77 GLY A N 1
ATOM 612 C CA . GLY A 1 77 ? -8.676 -3.531 16.211 1.00 94.38 77 GLY A CA 1
ATOM 613 C C . GLY A 1 77 ? -8.805 -3.607 17.734 1.00 94.38 77 GLY A C 1
ATOM 614 O O . GLY A 1 77 ? -9.780 -4.154 18.230 1.00 94.38 77 GLY A O 1
ATOM 615 N N . SER A 1 78 ? -7.880 -2.989 18.474 1.00 93.56 78 SER A N 1
ATOM 616 C CA . SER A 1 78 ? -7.954 -2.895 19.940 1.00 93.56 78 SER A CA 1
ATOM 617 C C . SER A 1 78 ? -9.235 -2.191 20.396 1.00 93.56 78 SER A C 1
ATOM 619 O O . SER A 1 78 ? -9.953 -2.698 21.251 1.00 93.56 78 SER A O 1
ATOM 621 N N . THR A 1 79 ? -9.584 -1.063 19.769 1.00 94.44 79 THR A N 1
ATOM 622 C CA . THR A 1 79 ? -10.830 -0.341 20.063 1.00 94.44 79 THR A CA 1
ATOM 623 C C . THR A 1 79 ? -12.070 -1.184 19.768 1.00 94.44 79 THR A C 1
ATOM 625 O O . THR A 1 79 ? -13.014 -1.162 20.553 1.00 94.44 79 THR A O 1
ATOM 628 N N . MET A 1 80 ? -12.078 -1.938 18.663 1.00 97.06 80 MET A N 1
ATOM 629 C CA . MET A 1 80 ? -13.183 -2.842 18.324 1.00 97.06 80 MET A CA 1
ATOM 630 C C . MET A 1 80 ? -13.331 -3.960 19.356 1.00 97.06 80 MET A C 1
ATOM 632 O O . MET A 1 80 ? -14.441 -4.183 19.828 1.00 97.06 80 MET A O 1
ATOM 636 N N . VAL A 1 81 ? -12.229 -4.604 19.751 1.00 97.00 81 VAL A N 1
ATOM 637 C CA . VAL A 1 81 ? -12.234 -5.665 20.770 1.00 97.00 81 VAL A CA 1
ATOM 638 C C . VAL A 1 81 ? -12.737 -5.128 22.106 1.00 97.00 81 VAL A C 1
ATOM 640 O O . VAL A 1 81 ? -13.700 -5.671 22.637 1.00 97.00 81 VAL A O 1
ATOM 643 N N . ASN A 1 82 ? -12.166 -4.024 22.597 1.00 96.12 82 ASN A N 1
ATOM 644 C CA . ASN A 1 82 ? -12.580 -3.414 23.864 1.00 96.12 82 ASN A CA 1
ATOM 645 C C . ASN A 1 82 ? -14.074 -3.064 23.854 1.00 96.12 82 ASN A C 1
ATOM 647 O O . ASN A 1 82 ? -14.776 -3.329 24.822 1.00 96.12 82 ASN A O 1
ATOM 651 N N . HIS A 1 83 ? -14.579 -2.510 22.747 1.00 97.19 83 HIS A N 1
ATOM 652 C CA . HIS A 1 83 ? -16.000 -2.200 22.639 1.00 97.19 83 HIS A CA 1
ATOM 653 C C . HIS A 1 83 ? -16.873 -3.458 22.530 1.00 97.19 83 HIS A C 1
ATOM 655 O O . HIS A 1 83 ? -17.976 -3.495 23.065 1.00 97.19 83 HIS A O 1
ATOM 661 N N . GLY A 1 84 ? -16.394 -4.500 21.850 1.00 97.75 84 GLY A N 1
ATOM 662 C CA . GLY A 1 84 ? -17.072 -5.791 21.781 1.00 97.75 84 GLY A CA 1
ATOM 663 C C . GLY A 1 84 ? -17.235 -6.437 23.158 1.00 97.75 84 GLY A C 1
ATOM 664 O O . GLY A 1 84 ? -18.293 -6.998 23.440 1.00 97.75 84 GLY A O 1
ATOM 665 N N . GLU A 1 85 ? -16.229 -6.298 24.026 1.00 96.81 85 GLU A N 1
ATOM 666 C CA . GLU A 1 85 ? -16.237 -6.786 25.412 1.00 96.81 85 GLU A CA 1
ATOM 667 C C . GLU A 1 85 ? -17.220 -6.031 26.329 1.00 96.81 85 GLU A C 1
ATOM 669 O O . GLU A 1 85 ? -17.613 -6.571 27.364 1.00 96.81 85 GLU A O 1
ATOM 674 N N . ASP A 1 86 ? -17.681 -4.831 25.946 1.00 97.62 86 ASP A N 1
ATOM 675 C CA . ASP A 1 86 ? -18.736 -4.104 26.673 1.00 97.62 86 ASP A CA 1
ATOM 676 C C . ASP A 1 86 ? -20.120 -4.768 26.527 1.00 97.62 86 ASP A C 1
ATOM 678 O O . ASP A 1 86 ? -21.041 -4.485 27.303 1.00 97.62 86 ASP A O 1
ATOM 682 N N . PHE A 1 87 ? -20.305 -5.623 25.516 1.00 97.88 87 PHE A N 1
ATOM 683 C CA . PHE A 1 87 ? -21.566 -6.315 25.268 1.00 97.88 87 PHE A CA 1
ATOM 684 C C . PHE A 1 87 ? -21.649 -7.655 26.006 1.00 97.88 87 PHE A C 1
ATOM 686 O O . PHE A 1 87 ? -20.657 -8.327 26.273 1.00 97.88 87 PHE A O 1
ATOM 693 N N . GLU A 1 88 ? -22.877 -8.108 26.273 1.00 95.69 88 GLU A N 1
ATOM 694 C CA . GLU A 1 88 ? -23.103 -9.479 26.732 1.00 95.69 88 GLU A CA 1
ATOM 695 C C . GLU A 1 88 ? -22.648 -10.498 25.677 1.00 95.69 88 GLU A C 1
ATOM 697 O O . GLU A 1 88 ? -22.801 -10.277 24.475 1.00 95.69 88 GLU A O 1
ATOM 702 N N . ASN A 1 89 ? -22.192 -11.673 26.123 1.00 91.69 89 ASN A N 1
ATOM 703 C CA . ASN A 1 89 ? -21.678 -12.734 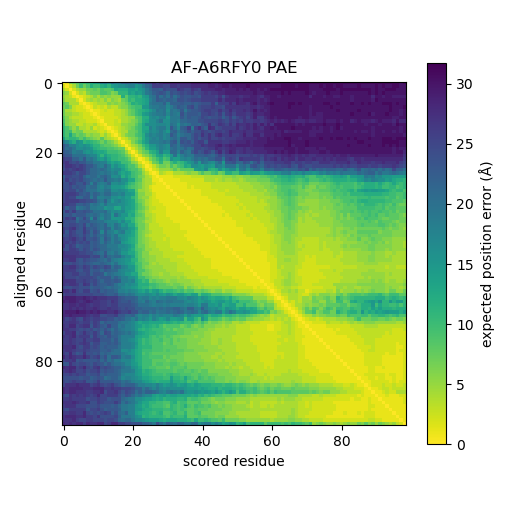25.245 1.00 91.69 89 ASN A CA 1
ATOM 704 C C . ASN A 1 89 ? -22.650 -13.167 24.131 1.00 91.69 89 ASN A C 1
ATOM 706 O O . ASN A 1 89 ? -22.206 -13.674 23.104 1.00 91.69 89 ASN A O 1
ATOM 710 N N . ALA A 1 90 ? -23.960 -12.989 24.325 1.00 94.75 90 ALA A N 1
ATOM 711 C CA . ALA A 1 90 ? -24.987 -13.326 23.339 1.00 94.75 90 ALA A CA 1
ATOM 712 C C . ALA A 1 90 ? -25.178 -12.255 22.244 1.00 94.75 90 ALA A C 1
ATOM 714 O O . ALA A 1 90 ? -25.930 -12.482 21.298 1.00 94.75 90 ALA A O 1
ATOM 715 N N . SER A 1 91 ? -24.535 -11.091 22.364 1.00 97.62 91 SER A N 1
ATOM 716 C CA . SER A 1 91 ? -24.617 -10.017 21.376 1.00 97.62 91 SER A CA 1
ATOM 717 C C . SER A 1 91 ? -23.902 -10.413 20.088 1.00 97.62 91 SER A C 1
ATOM 719 O O . SER A 1 91 ? -22.675 -10.469 20.043 1.00 97.62 91 SER A O 1
ATOM 721 N N . GLU A 1 92 ? -24.661 -10.620 19.011 1.00 97.31 92 GLU A N 1
ATOM 722 C CA . GLU A 1 92 ? -24.098 -10.886 17.681 1.00 97.31 92 GLU A CA 1
ATOM 723 C C . GLU A 1 92 ? -23.161 -9.759 17.225 1.00 97.31 92 GLU A C 1
ATOM 725 O O . GLU A 1 92 ? -22.099 -10.019 16.668 1.00 97.31 92 GLU A O 1
ATOM 730 N N . PHE A 1 93 ? -23.515 -8.503 17.515 1.00 97.88 93 PHE A N 1
ATOM 731 C CA . PHE A 1 93 ? -22.675 -7.355 17.179 1.00 97.88 93 PHE A CA 1
ATOM 732 C C . PHE A 1 93 ? -21.356 -7.358 17.960 1.00 97.88 93 PHE A C 1
ATOM 734 O O . PHE A 1 93 ? -20.304 -7.152 17.360 1.00 97.88 93 PHE A O 1
ATOM 741 N N . GLY A 1 94 ? -21.402 -7.645 19.267 1.00 97.94 94 GLY A N 1
ATOM 742 C CA . GLY A 1 94 ? -20.200 -7.758 20.097 1.00 97.94 94 GLY A CA 1
ATOM 743 C C . GLY A 1 94 ? -19.264 -8.856 19.590 1.00 97.94 94 GLY A C 1
ATOM 744 O O . GLY A 1 94 ? -18.070 -8.622 19.426 1.00 97.94 94 GLY A O 1
ATOM 745 N N . GLN A 1 95 ? -19.818 -10.017 19.225 1.00 97.12 95 GLN A N 1
ATOM 746 C CA . GLN A 1 95 ? -19.041 -11.112 18.634 1.00 97.12 95 GLN A CA 1
ATOM 747 C C . GLN A 1 95 ? -18.401 -10.715 17.293 1.00 97.12 95 GLN A C 1
ATOM 749 O O . GLN A 1 95 ? -17.227 -11.005 17.079 1.00 97.12 95 GLN A O 1
ATOM 754 N N . CYS A 1 96 ? -19.121 -9.997 16.423 1.00 97.19 96 CYS A N 1
ATOM 755 C CA . CYS A 1 96 ? -18.582 -9.504 15.148 1.00 97.19 96 CYS A CA 1
ATOM 756 C C . CYS A 1 96 ? -17.476 -8.449 15.304 1.00 97.19 96 CYS A C 1
ATOM 758 O O . CYS A 1 96 ? -16.676 -8.274 14.390 1.00 97.19 96 CYS A O 1
ATOM 760 N N . LEU A 1 97 ? -17.451 -7.701 16.410 1.00 97.50 97 LEU A N 1
ATOM 761 C CA . LEU A 1 97 ? -16.378 -6.743 16.687 1.00 97.50 97 LEU A CA 1
ATOM 762 C C . LEU A 1 97 ? -15.086 -7.428 17.155 1.00 97.50 97 LEU A C 1
ATOM 764 O O . LEU A 1 97 ? -14.003 -6.894 16.922 1.00 97.50 97 LEU A O 1
ATOM 768 N N . ILE A 1 98 ? -15.206 -8.581 17.819 1.00 95.88 98 ILE A N 1
ATOM 769 C CA . ILE A 1 98 ? -14.079 -9.337 18.383 1.00 95.88 98 ILE A CA 1
ATOM 770 C C . ILE A 1 98 ? -13.452 -10.290 17.346 1.00 95.88 98 ILE A C 1
ATOM 772 O O . ILE A 1 98 ? -12.249 -10.550 17.419 1.00 95.88 98 ILE A O 1
ATOM 776 N N . SER A 1 99 ? -14.250 -10.823 16.410 1.00 86.06 99 SER A N 1
ATOM 777 C CA . SER A 1 99 ? -13.830 -11.806 15.390 1.00 86.06 99 SER A CA 1
ATOM 778 C C . SER A 1 99 ? -13.062 -11.201 14.217 1.00 86.06 99 SER A C 1
ATOM 780 O O . SER A 1 99 ? -12.045 -11.804 13.807 1.00 86.06 99 SER A O 1
#

Solvent-accessible surface area (backbone atoms only — not comparable to full-atom values): 5766 Å² total; per-residue (Å²): 145,68,63,70,64,53,53,52,50,51,54,47,51,50,51,62,72,57,49,84,68,71,72,88,67,77,53,69,68,55,53,51,51,51,53,51,50,52,52,50,51,57,50,49,54,52,50,52,54,52,50,51,54,50,50,52,61,70,68,45,56,45,67,52,98,82,67,49,71,35,41,65,69,55,51,52,49,51,54,33,33,59,57,16,67,75,42,61,92,85,36,66,66,24,52,64,42,59,109